Protein AF-A0A6G4ZR30-F1 (afdb_monomer_lite)

Sequence (43 aa):
MKPEDKKLLAECAVQTFKASGKGGQHVQKTDSAVRLIHIPTGL

pLDDT: mean 71.52, std 9.71, range [55.28, 86.44]

Foldseek 3Di:
DDPVVVVQVVQKDKDFAQDPDPDPPVRRPDSPDIDIARNVVRD

Structure (mmCIF, N/CA/C/O backbone):
data_AF-A0A6G4ZR30-F1
#
_entry.id   AF-A0A6G4ZR30-F1
#
loop_
_atom_site.group_PDB
_atom_site.id
_atom_site.type_symbol
_atom_site.label_atom_id
_atom_site.label_alt_id
_atom_site.label_comp_id
_atom_site.label_asym_id
_atom_site.label_entity_id
_atom_site.label_seq_id
_atom_site.pdbx_PDB_ins_code
_atom_site.Cartn_x
_atom_site.Cartn_y
_atom_site.Cartn_z
_atom_site.occupancy
_atom_site.B_iso_or_equiv
_atom_site.auth_seq_id
_atom_site.auth_comp_id
_atom_site.auth_asym_id
_atom_site.auth_atom_id
_atom_site.pdbx_PDB_model_num
ATOM 1 N N . MET A 1 1 ? 10.219 -12.336 11.517 1.00 55.28 1 MET A N 1
ATOM 2 C CA . MET A 1 1 ? 9.268 -11.325 11.006 1.00 55.28 1 MET A CA 1
ATOM 3 C C . MET A 1 1 ? 8.346 -10.987 12.162 1.00 55.28 1 MET A C 1
ATOM 5 O O . MET A 1 1 ? 7.753 -11.917 12.703 1.00 55.2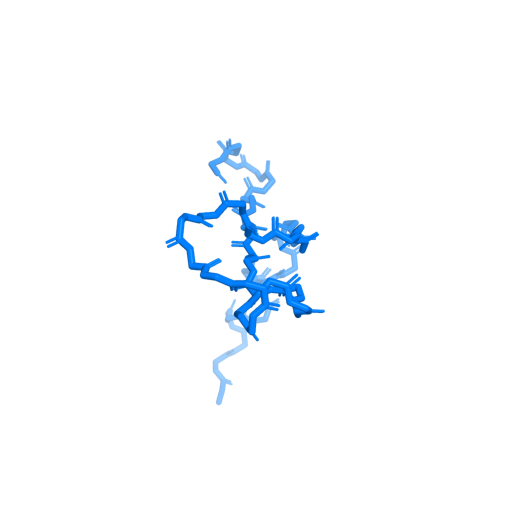8 1 MET A O 1
ATOM 9 N N . LYS A 1 2 ? 8.353 -9.745 12.657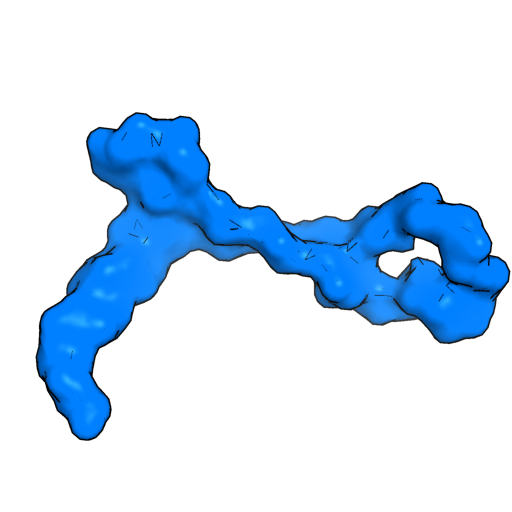 1.00 60.03 2 LYS A N 1
ATOM 10 C CA . LYS A 1 2 ? 7.601 -9.406 13.871 1.00 60.03 2 LYS A CA 1
ATOM 11 C C . LYS A 1 2 ? 6.100 -9.464 13.544 1.00 60.03 2 LYS A C 1
ATOM 13 O O . LYS A 1 2 ? 5.709 -9.064 12.449 1.00 60.03 2 LYS A O 1
ATOM 18 N N . PRO A 1 3 ? 5.249 -9.987 14.441 1.00 64.88 3 PRO A N 1
ATOM 19 C CA . PRO A 1 3 ? 3.804 -10.085 14.198 1.00 64.88 3 PRO A CA 1
ATOM 20 C C . PRO A 1 3 ? 3.130 -8.709 14.032 1.00 64.88 3 PRO A C 1
ATOM 22 O O . PRO A 1 3 ? 2.062 -8.600 13.439 1.00 64.88 3 PRO A O 1
ATOM 25 N N . GLU A 1 4 ? 3.794 -7.664 14.513 1.00 69.25 4 GLU A N 1
ATOM 26 C CA . GLU A 1 4 ? 3.371 -6.263 14.534 1.00 69.25 4 GLU A CA 1
ATOM 27 C C . GLU A 1 4 ? 3.292 -5.669 13.116 1.00 69.25 4 GLU A C 1
ATOM 29 O O . GLU A 1 4 ? 2.322 -4.994 12.772 1.00 69.25 4 GLU A O 1
ATOM 34 N N . ASP A 1 5 ? 4.246 -6.028 12.251 1.00 70.75 5 ASP A N 1
ATOM 35 C CA . ASP A 1 5 ? 4.367 -5.503 10.884 1.00 70.75 5 ASP A CA 1
ATOM 36 C C . ASP A 1 5 ? 3.182 -5.926 9.995 1.00 70.75 5 ASP A C 1
ATOM 38 O O . ASP A 1 5 ? 2.730 -5.183 9.124 1.00 70.75 5 ASP A O 1
ATOM 42 N N . LYS A 1 6 ? 2.630 -7.123 10.242 1.00 68.88 6 LYS A N 1
ATOM 43 C CA . LYS A 1 6 ? 1.467 -7.649 9.509 1.00 68.88 6 LYS A CA 1
ATOM 44 C C . LYS A 1 6 ? 0.182 -6.895 9.836 1.00 68.88 6 LYS A C 1
ATOM 46 O O . LYS A 1 6 ? -0.677 -6.760 8.969 1.00 68.88 6 LYS A O 1
ATOM 51 N N . LYS A 1 7 ? 0.049 -6.426 11.078 1.00 73.88 7 LYS A N 1
ATOM 52 C CA . LYS A 1 7 ? -1.120 -5.665 11.524 1.00 73.88 7 LYS A CA 1
ATOM 53 C C . LYS A 1 7 ? -1.104 -4.257 10.928 1.00 73.88 7 LYS A C 1
ATOM 55 O O . LYS A 1 7 ? -2.111 -3.830 10.382 1.00 73.88 7 LYS A O 1
ATOM 60 N N . LEU A 1 8 ? 0.058 -3.604 10.935 1.00 73.31 8 LEU A N 1
ATOM 61 C CA . LEU A 1 8 ? 0.261 -2.299 10.295 1.00 73.31 8 LEU A CA 1
ATOM 62 C C . LEU A 1 8 ? -0.035 -2.327 8.787 1.00 73.31 8 LEU A C 1
ATOM 64 O O . LEU A 1 8 ? -0.684 -1.424 8.273 1.00 73.31 8 LEU A O 1
ATOM 68 N N . LEU A 1 9 ? 0.370 -3.387 8.080 1.00 75.56 9 LEU A N 1
ATOM 69 C CA . LEU A 1 9 ? 0.063 -3.546 6.652 1.00 75.56 9 LEU A CA 1
ATOM 70 C C . LEU A 1 9 ? -1.437 -3.707 6.362 1.00 75.56 9 LEU A C 1
ATOM 72 O O . LEU A 1 9 ? -1.893 -3.275 5.308 1.00 75.56 9 LEU A O 1
ATOM 76 N N . ALA A 1 10 ? -2.205 -4.305 7.277 1.00 79.62 10 ALA A N 1
ATOM 77 C CA . ALA A 1 10 ? -3.649 -4.482 7.114 1.00 79.62 10 ALA A CA 1
ATOM 78 C C . ALA A 1 10 ? -4.439 -3.168 7.268 1.00 79.62 10 ALA A C 1
ATOM 80 O O . ALA A 1 10 ? -5.575 -3.078 6.809 1.00 79.62 10 ALA A O 1
ATOM 81 N N . GLU A 1 11 ? -3.842 -2.152 7.893 1.00 82.06 11 GLU A N 1
ATOM 82 C CA . GLU A 1 11 ? -4.444 -0.830 8.099 1.00 82.06 11 GLU A CA 1
ATOM 83 C C . GLU A 1 11 ? -4.128 0.159 6.962 1.00 82.06 11 GLU A C 1
ATOM 85 O O . GLU A 1 11 ? -4.650 1.276 6.953 1.00 82.06 11 GLU A O 1
ATOM 90 N N . CYS A 1 12 ? -3.285 -0.230 6.001 1.00 84.62 12 CYS A N 1
ATOM 91 C CA . CYS A 1 12 ? -2.879 0.612 4.881 1.00 84.62 12 CYS A CA 1
ATOM 92 C C . CYS A 1 12 ? -3.574 0.192 3.578 1.00 84.62 12 CYS A C 1
ATOM 94 O O . CYS A 1 12 ? -3.469 -0.951 3.137 1.00 84.62 12 CYS A O 1
ATOM 96 N N . ALA A 1 13 ? -4.235 1.138 2.912 1.00 83.88 13 ALA A N 1
ATOM 97 C CA . ALA A 1 13 ? -4.744 0.961 1.559 1.00 83.88 13 ALA A CA 1
ATOM 98 C C . ALA A 1 13 ? -3.620 1.171 0.534 1.00 83.88 13 ALA A C 1
ATOM 100 O O . ALA A 1 13 ? -2.887 2.158 0.597 1.00 83.88 13 ALA A O 1
ATOM 101 N N . VAL A 1 14 ? -3.508 0.261 -0.436 1.00 83.50 14 VAL A N 1
ATOM 102 C CA . VAL A 1 14 ? -2.500 0.316 -1.505 1.00 83.50 14 VAL A CA 1
ATOM 103 C C . VAL A 1 14 ? -3.169 0.692 -2.822 1.00 83.50 14 VAL A C 1
ATOM 105 O O . VAL A 1 14 ? -4.104 0.026 -3.260 1.00 83.50 14 VAL A O 1
ATOM 108 N N . GLN A 1 15 ? -2.677 1.742 -3.474 1.00 82.44 15 GLN A N 1
ATOM 109 C CA . GLN A 1 15 ? -3.107 2.167 -4.803 1.00 82.44 15 GLN A CA 1
ATOM 110 C C . GLN A 1 15 ? -1.923 2.121 -5.766 1.00 82.44 15 GLN A C 1
ATOM 112 O O . GLN A 1 15 ? -0.907 2.777 -5.545 1.00 82.44 15 GLN A O 1
ATOM 117 N N . THR A 1 16 ? -2.055 1.368 -6.852 1.00 80.94 16 THR A N 1
ATOM 118 C CA . THR A 1 16 ? -1.058 1.292 -7.926 1.00 80.94 16 THR A CA 1
ATOM 119 C C . THR A 1 16 ? -1.475 2.189 -9.081 1.00 80.94 16 THR A C 1
ATOM 121 O O . THR A 1 16 ? -2.630 2.155 -9.506 1.00 80.94 16 THR A O 1
ATOM 124 N N . PHE A 1 17 ? -0.551 2.991 -9.599 1.00 76.19 17 PHE A N 1
ATOM 125 C CA . PHE A 1 17 ? -0.811 3.874 -10.728 1.00 76.19 17 PHE A CA 1
ATOM 126 C C . PHE A 1 17 ? 0.372 3.921 -11.689 1.00 76.19 17 PHE A C 1
ATOM 128 O O . PHE A 1 17 ? 1.536 3.734 -11.324 1.00 76.19 17 PHE A O 1
ATOM 135 N N . LYS A 1 18 ? 0.066 4.240 -12.945 1.00 69.19 18 LYS A N 1
ATOM 136 C CA . LYS A 1 18 ? 1.085 4.551 -13.939 1.00 69.19 18 LYS A CA 1
ATOM 137 C C . LYS A 1 18 ? 1.703 5.908 -13.600 1.00 69.19 18 LYS A C 1
ATOM 139 O O . LYS A 1 18 ? 1.022 6.937 -13.616 1.00 69.19 18 LYS A O 1
ATOM 144 N N . ALA A 1 19 ? 2.999 5.918 -13.294 1.00 65.06 19 ALA A N 1
ATOM 145 C CA . ALA A 1 19 ? 3.751 7.158 -13.141 1.00 65.06 19 ALA A CA 1
ATOM 146 C C . ALA A 1 19 ? 3.585 8.004 -14.419 1.00 65.06 19 ALA A C 1
ATOM 148 O O . ALA A 1 19 ? 3.626 7.475 -15.515 1.00 65.06 19 ALA A O 1
ATOM 149 N N . SER A 1 20 ? 3.371 9.316 -14.325 1.00 60.44 20 SER A N 1
ATOM 150 C CA . SER A 1 20 ? 3.261 10.208 -15.504 1.00 60.44 20 SER A 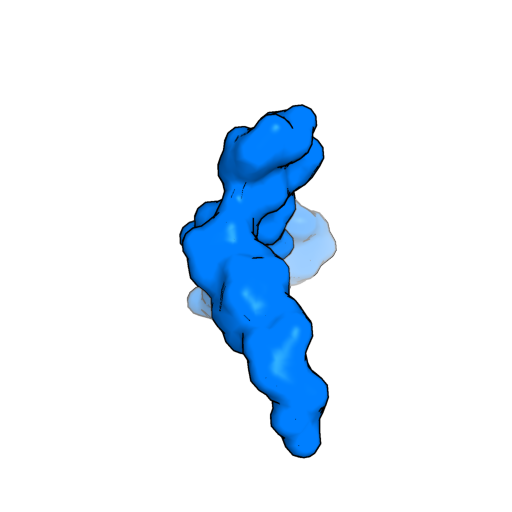CA 1
ATOM 151 C C . SER A 1 20 ? 4.471 11.147 -15.631 1.00 60.44 20 SER A C 1
ATOM 153 O O . SER A 1 20 ? 4.376 12.235 -16.190 1.00 60.44 20 SER A O 1
ATOM 155 N N . GLY A 1 21 ? 5.626 10.745 -15.086 1.00 63.50 21 GLY A N 1
ATOM 156 C CA . GLY A 1 21 ? 6.865 11.527 -15.151 1.00 63.50 21 GLY A CA 1
ATOM 157 C C . GLY A 1 21 ? 7.421 11.684 -16.575 1.00 63.50 21 GLY A C 1
ATOM 158 O O . GLY A 1 21 ? 7.115 10.893 -17.467 1.00 63.50 21 GLY A O 1
ATOM 159 N N . LYS A 1 22 ? 8.294 12.682 -16.787 1.00 57.97 22 LYS A N 1
ATOM 160 C CA . LYS A 1 22 ? 9.040 12.929 -18.044 1.00 57.97 22 LYS A CA 1
ATOM 161 C C . LYS A 1 22 ? 10.116 11.855 -18.333 1.00 57.97 22 LYS A C 1
ATOM 163 O O . LYS A 1 22 ? 11.235 12.176 -18.715 1.00 57.97 22 LYS A O 1
ATOM 168 N N . GLY A 1 23 ? 9.799 10.580 -18.131 1.00 59.75 23 GLY A N 1
ATOM 169 C C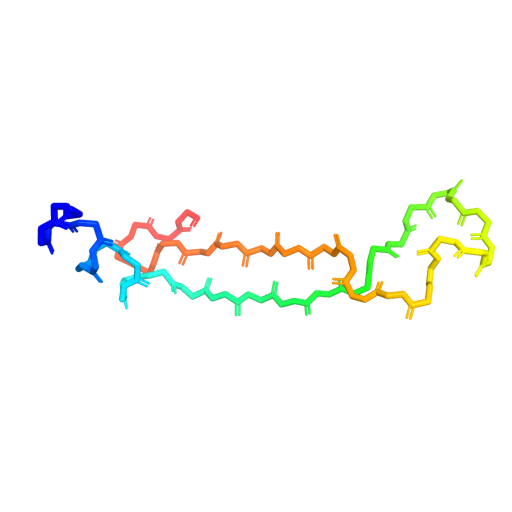A . GLY A 1 23 ? 10.571 9.451 -18.640 1.00 59.75 23 GLY A CA 1
ATOM 170 C C . GLY A 1 23 ? 9.936 9.015 -19.951 1.00 59.75 23 GLY A C 1
ATOM 171 O O . GLY A 1 23 ? 8.726 8.816 -20.000 1.00 59.75 23 GLY A O 1
ATOM 172 N N . GLY A 1 24 ? 10.719 8.920 -21.026 1.00 66.38 24 GLY A N 1
ATOM 173 C CA . GLY A 1 24 ? 10.219 8.512 -22.340 1.00 66.38 24 GLY A CA 1
ATOM 174 C C . GLY A 1 24 ? 9.422 7.200 -22.311 1.00 66.38 24 GLY A C 1
ATOM 175 O O . GLY A 1 24 ? 9.419 6.463 -21.326 1.00 66.38 24 GLY A O 1
ATOM 176 N N . GLN A 1 25 ? 8.776 6.882 -23.435 1.00 61.06 25 GLN A N 1
ATOM 177 C CA . GLN A 1 25 ? 7.851 5.748 -23.629 1.00 61.06 25 GLN A CA 1
ATOM 178 C C . GLN A 1 25 ? 8.367 4.382 -23.118 1.00 61.06 25 GLN A C 1
ATOM 180 O O . GLN A 1 25 ? 7.579 3.472 -22.875 1.00 61.06 25 GLN A O 1
ATOM 185 N N . HIS A 1 26 ? 9.681 4.250 -22.928 1.00 59.69 26 HIS A N 1
ATOM 186 C CA . HIS A 1 26 ? 10.362 3.086 -22.371 1.00 59.69 26 HIS A CA 1
ATOM 187 C C . HIS A 1 26 ? 10.072 2.846 -20.871 1.00 59.69 26 HIS A C 1
ATOM 189 O O . HIS A 1 26 ? 9.964 1.697 -20.460 1.00 59.69 26 HIS A O 1
ATOM 195 N N . VAL A 1 27 ? 9.911 3.897 -20.054 1.00 59.03 27 VAL A N 1
ATOM 196 C CA . VAL A 1 27 ? 9.715 3.786 -18.586 1.00 59.03 27 VAL A CA 1
ATOM 197 C C . VAL A 1 27 ? 8.224 3.703 -18.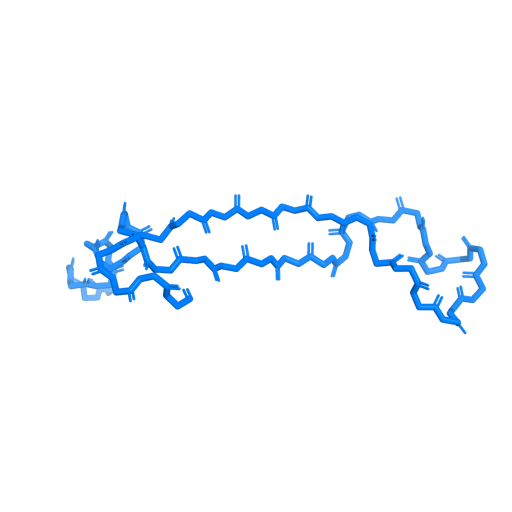206 1.00 59.03 27 VAL A C 1
ATOM 199 O O . VAL A 1 27 ? 7.866 3.151 -17.170 1.00 59.03 27 VAL A O 1
ATOM 202 N N . GLN A 1 28 ? 7.336 4.179 -19.087 1.00 58.56 28 GLN A N 1
ATOM 203 C CA . GLN A 1 28 ? 5.896 4.372 -18.838 1.00 58.56 28 GLN A CA 1
ATOM 204 C C . GLN A 1 28 ? 4.999 3.177 -19.186 1.00 58.56 28 GLN A C 1
ATOM 206 O O . GLN A 1 28 ? 3.788 3.325 -19.399 1.00 58.56 28 GLN A O 1
ATOM 211 N N . LYS A 1 29 ? 5.576 1.978 -19.290 1.00 58.06 29 LYS A N 1
ATOM 212 C CA . LYS A 1 29 ? 4.825 0.750 -19.590 1.00 58.06 29 LYS A CA 1
ATOM 213 C C . LYS A 1 29 ? 4.383 -0.022 -18.353 1.00 58.06 29 LYS A C 1
ATOM 215 O O . LYS A 1 29 ? 3.436 -0.790 -18.463 1.00 58.06 29 LYS A O 1
ATOM 220 N N . THR A 1 30 ? 4.996 0.239 -17.206 1.00 63.91 30 THR A N 1
ATOM 221 C CA . THR A 1 30 ? 4.754 -0.507 -15.970 1.00 63.91 30 THR A CA 1
ATOM 222 C C . THR A 1 30 ? 4.067 0.390 -14.945 1.00 63.91 30 THR A C 1
ATOM 224 O O . THR A 1 30 ? 4.322 1.597 -14.912 1.00 63.91 30 THR A O 1
ATOM 227 N N . ASP A 1 31 ? 3.184 -0.184 -14.125 1.00 64.25 31 ASP A N 1
ATOM 228 C CA . ASP A 1 31 ? 2.575 0.444 -12.945 1.00 64.25 31 ASP A CA 1
ATOM 229 C C . ASP A 1 31 ? 3.643 0.706 -11.870 1.00 64.25 31 ASP A C 1
ATOM 231 O O . ASP A 1 31 ? 3.694 0.080 -10.816 1.00 64.25 31 ASP A O 1
ATOM 235 N N . SER A 1 32 ? 4.576 1.601 -12.189 1.00 66.12 32 SER A N 1
ATOM 236 C CA . SER A 1 32 ? 5.809 1.832 -11.436 1.00 66.12 32 SER A CA 1
ATOM 237 C C . SER A 1 32 ? 5.609 2.707 -10.200 1.00 66.12 32 SER A C 1
ATOM 239 O O . SER A 1 32 ? 6.585 3.010 -9.517 1.00 66.12 32 SER A O 1
ATOM 241 N N . ALA A 1 33 ? 4.386 3.168 -9.926 1.00 76.88 33 ALA A N 1
ATOM 242 C CA . ALA A 1 33 ? 4.109 4.026 -8.788 1.00 76.88 33 ALA A CA 1
ATOM 243 C C . ALA A 1 33 ? 3.047 3.422 -7.868 1.00 76.88 33 ALA A C 1
ATOM 245 O O . ALA A 1 33 ? 2.012 2.916 -8.302 1.00 76.88 33 ALA A O 1
ATOM 246 N N . VAL A 1 34 ? 3.333 3.496 -6.570 1.00 81.25 34 VAL A N 1
ATOM 247 C CA . VAL A 1 34 ? 2.490 2.974 -5.498 1.00 81.25 34 VAL A CA 1
ATOM 248 C C . VAL A 1 34 ? 2.230 4.102 -4.510 1.00 81.25 34 VAL A C 1
ATOM 250 O O . VAL A 1 34 ? 3.154 4.810 -4.110 1.00 81.25 34 VAL A O 1
ATOM 253 N N . ARG A 1 35 ? 0.971 4.273 -4.117 1.00 81.75 35 ARG A N 1
ATOM 254 C CA . ARG A 1 35 ? 0.542 5.141 -3.021 1.00 81.75 35 ARG A CA 1
ATOM 255 C C . ARG A 1 35 ? 0.012 4.251 -1.906 1.00 81.75 35 ARG A C 1
ATOM 257 O O . ARG A 1 35 ? -0.821 3.382 -2.147 1.00 81.75 35 ARG A O 1
ATOM 264 N N . LEU A 1 36 ? 0.519 4.474 -0.704 1.00 85.00 36 LEU A N 1
ATOM 265 C CA . LEU A 1 36 ? 0.033 3.857 0.522 1.00 85.00 36 LEU A CA 1
ATOM 266 C C . LEU A 1 36 ? -0.720 4.924 1.304 1.00 85.00 36 LEU A C 1
ATOM 268 O O . LEU A 1 36 ? -0.218 6.040 1.405 1.00 85.00 36 LEU A O 1
ATOM 272 N N . ILE A 1 37 ? -1.905 4.580 1.803 1.00 85.00 37 ILE A N 1
ATOM 273 C CA . ILE A 1 37 ? -2.712 5.452 2.659 1.00 85.00 37 ILE A CA 1
ATOM 274 C C . ILE A 1 37 ? -2.977 4.715 3.967 1.00 85.00 37 ILE A C 1
ATOM 276 O O . ILE A 1 37 ? -3.562 3.630 3.937 1.00 85.00 37 ILE A O 1
ATOM 280 N N . HIS A 1 38 ? -2.585 5.273 5.108 1.00 86.44 38 HIS A N 1
ATOM 281 C CA . HIS A 1 38 ? -2.904 4.708 6.420 1.00 86.44 38 HIS A CA 1
ATOM 282 C C . HIS A 1 38 ? -4.327 5.108 6.806 1.00 86.44 38 HIS A C 1
ATOM 284 O O . HIS A 1 38 ? -4.598 6.247 7.173 1.00 86.44 38 HIS A O 1
ATOM 290 N N . ILE A 1 39 ? -5.260 4.161 6.719 1.00 83.00 39 ILE A N 1
ATOM 291 C CA . ILE A 1 39 ? -6.698 4.403 6.890 1.00 83.00 39 ILE A CA 1
ATOM 292 C C . ILE A 1 39 ? -7.059 5.053 8.243 1.00 83.00 39 ILE A C 1
ATOM 294 O O . ILE A 1 39 ? -7.849 5.997 8.232 1.00 83.00 39 ILE A O 1
ATOM 298 N N . PRO A 1 40 ? -6.524 4.622 9.404 1.00 83.44 40 PRO A N 1
ATOM 299 C CA . PRO A 1 40 ? -6.910 5.213 10.687 1.00 83.44 40 PRO A CA 1
ATOM 300 C C . PRO A 1 40 ? -6.367 6.632 10.914 1.00 83.44 40 PRO A C 1
ATOM 302 O O . PRO A 1 40 ? -6.921 7.345 11.747 1.00 83.44 40 PRO A O 1
A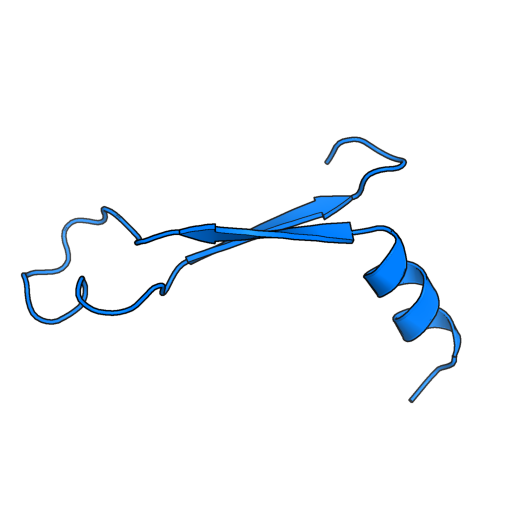TOM 305 N N . THR A 1 41 ? -5.314 7.057 10.207 1.00 80.94 41 THR A N 1
ATOM 306 C CA . THR A 1 41 ? -4.736 8.411 10.349 1.00 80.94 41 THR A CA 1
ATOM 307 C C . THR A 1 41 ? -5.022 9.326 9.156 1.00 80.94 41 THR A C 1
ATOM 309 O O . THR A 1 41 ? -4.913 10.542 9.289 1.00 80.94 41 THR A O 1
ATOM 312 N N . GLY A 1 42 ? -5.431 8.765 8.015 1.00 68.56 42 GLY A N 1
ATOM 313 C CA . GLY A 1 42 ? -5.735 9.494 6.782 1.00 68.56 42 GLY A CA 1
ATOM 314 C C . GLY A 1 42 ? -4.508 10.014 6.024 1.00 68.56 42 GLY A C 1
ATOM 315 O O . GLY A 1 42 ? -4.669 10.886 5.171 1.00 68.56 42 GLY A O 1
ATOM 316 N N . LEU A 1 43 ? -3.310 9.513 6.352 1.00 64.94 43 LEU A N 1
ATOM 317 C CA . LEU A 1 43 ? -2.021 9.901 5.756 1.00 64.94 43 LEU A CA 1
ATOM 318 C C . LEU A 1 43 ? -1.691 9.104 4.497 1.00 64.94 43 LEU A C 1
ATOM 320 O O . LEU A 1 43 ? -1.883 7.870 4.538 1.00 64.94 43 LEU A O 1
#

Radius of gyration: 14.45 Å; chains: 1; bounding box: 18×24×38 Å

Secondary structure (DSSP, 8-state):
--HHHHHHHHTEEEEEE---SS--TTTTTS--EEEEEETTTT-